Protein AF-A0A8V0YBS9-F1 (afdb_monomer)

pLDDT: mean 75.09, std 19.19, range [45.5, 95.12]

Sequence (68 aa):
MDDTSYVMPCLHRFCFGCIRRWAESRPTCPLCKRRVDHLHQSSAPVSLHCLLLTIQKVSLHTYWNVVT

Secondary structure (DSSP, 8-state):
---EEEETTTTEEEEHHHHHHHHHH--B-TTT-PBP--EEE------HHHHHHHHHTTSTTTGGGS--

Radius of gyration: 19.97 Å; Cα contacts (8 Å, |Δi|>4): 69; chains: 1; bounding box: 39×22×56 Å

Structure (mmCIF, N/CA/C/O backbone):
data_AF-A0A8V0YBS9-F1
#
_entry.id   AF-A0A8V0YBS9-F1
#
loop_
_atom_site.group_PDB
_atom_site.id
_atom_site.type_symbol
_atom_site.label_atom_id
_atom_site.label_alt_id
_atom_site.label_comp_id
_atom_site.label_asym_id
_atom_site.label_entity_id
_atom_site.label_seq_id
_atom_site.pdbx_PDB_ins_code
_atom_site.Cartn_x
_atom_site.Cartn_y
_atom_site.Cartn_z
_atom_site.occupancy
_atom_site.B_iso_or_equiv
_atom_site.auth_seq_id
_atom_site.auth_comp_id
_atom_site.auth_asym_id
_atom_site.auth_atom_id
_atom_site.pdbx_PDB_model_num
ATOM 1 N N . MET A 1 1 ? 10.170 3.559 -14.734 1.00 48.44 1 MET A N 1
ATOM 2 C CA . MET A 1 1 ? 10.600 3.081 -13.406 1.00 48.44 1 MET A CA 1
ATOM 3 C C . MET A 1 1 ? 9.425 2.328 -12.810 1.00 48.44 1 MET A C 1
ATOM 5 O O . MET A 1 1 ? 8.474 2.964 -12.377 1.00 48.44 1 MET A O 1
ATOM 9 N N . ASP A 1 2 ? 9.427 1.002 -12.928 1.00 58.12 2 ASP A N 1
ATOM 10 C CA . ASP A 1 2 ? 8.357 0.128 -12.428 1.00 58.12 2 ASP A CA 1
ATOM 11 C C . ASP A 1 2 ? 8.713 -0.339 -11.008 1.00 58.12 2 ASP A C 1
ATOM 13 O O . ASP A 1 2 ? 9.092 -1.481 -10.782 1.00 58.12 2 ASP A O 1
ATOM 17 N N . ASP A 1 3 ? 8.683 0.583 -10.043 1.00 76.12 3 ASP A N 1
ATOM 18 C CA . ASP A 1 3 ? 8.908 0.244 -8.633 1.00 76.12 3 ASP A CA 1
ATOM 19 C C . ASP A 1 3 ? 7.581 -0.152 -7.989 1.00 76.12 3 ASP A C 1
ATOM 21 O O . ASP A 1 3 ? 7.012 0.558 -7.153 1.00 76.12 3 ASP A O 1
ATOM 25 N N . THR A 1 4 ? 7.056 -1.285 -8.441 1.00 88.19 4 THR A N 1
ATOM 26 C CA . THR A 1 4 ? 5.797 -1.850 -7.966 1.00 88.19 4 THR A CA 1
ATOM 27 C C . THR A 1 4 ? 6.021 -2.704 -6.716 1.00 88.19 4 THR A C 1
ATOM 29 O O . THR A 1 4 ? 6.995 -3.446 -6.586 1.00 88.19 4 THR A O 1
ATOM 32 N N . SER A 1 5 ? 5.095 -2.604 -5.765 1.00 91.12 5 SER A N 1
ATOM 33 C CA . SER A 1 5 ? 5.104 -3.369 -4.519 1.00 91.12 5 SER A CA 1
ATOM 34 C C . SER A 1 5 ? 3.709 -3.849 -4.137 1.00 91.12 5 SER A C 1
ATOM 36 O O . SER A 1 5 ? 2.706 -3.213 -4.470 1.00 91.12 5 SER A O 1
ATOM 38 N N . TYR A 1 6 ? 3.656 -4.962 -3.416 1.00 93.06 6 TYR A N 1
ATOM 39 C CA . TYR A 1 6 ? 2.435 -5.633 -2.996 1.00 93.06 6 TYR A CA 1
ATOM 40 C C . TYR A 1 6 ? 2.381 -5.737 -1.475 1.00 93.06 6 TYR A C 1
ATOM 42 O O . TYR A 1 6 ? 3.365 -6.085 -0.822 1.00 93.06 6 TYR A O 1
ATOM 50 N N . VAL A 1 7 ? 1.216 -5.440 -0.906 1.00 94.12 7 VAL A N 1
ATOM 51 C CA . VAL A 1 7 ? 0.974 -5.499 0.540 1.00 94.12 7 VAL A CA 1
ATOM 52 C C . VAL A 1 7 ? 0.463 -6.879 0.931 1.00 94.12 7 VAL A C 1
ATOM 54 O O . VAL A 1 7 ? -0.656 -7.243 0.568 1.00 94.12 7 VAL A O 1
ATOM 57 N N . MET A 1 8 ? 1.221 -7.625 1.730 1.00 93.25 8 MET A N 1
ATOM 58 C CA . MET A 1 8 ? 0.791 -8.934 2.229 1.00 93.25 8 MET A CA 1
ATOM 59 C C . MET A 1 8 ? -0.059 -8.806 3.506 1.00 93.25 8 MET A C 1
ATOM 61 O O . MET A 1 8 ? 0.226 -7.931 4.328 1.00 93.25 8 MET A O 1
ATOM 65 N N . PRO A 1 9 ? -1.114 -9.635 3.677 1.00 92.44 9 PRO A N 1
ATOM 66 C CA . PRO A 1 9 ? -1.565 -10.721 2.790 1.00 92.44 9 PRO A CA 1
ATOM 67 C C 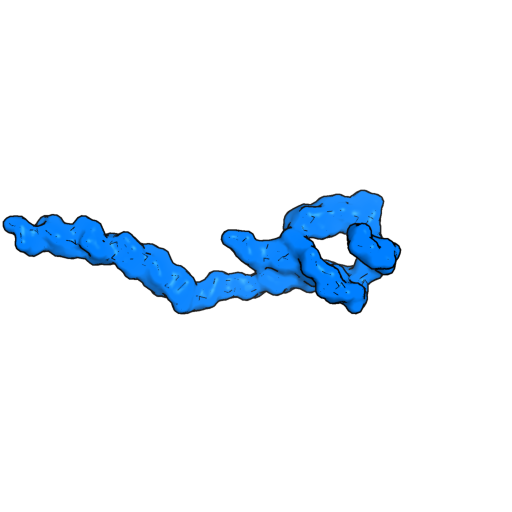. PRO A 1 9 ? -2.633 -10.294 1.763 1.00 92.44 9 PRO A C 1
ATOM 69 O O . PRO A 1 9 ? -3.176 -11.126 1.046 1.00 92.44 9 PRO A O 1
ATOM 72 N N . CYS A 1 10 ? -3.012 -9.014 1.714 1.00 94.88 10 CYS A N 1
ATOM 73 C CA . CYS A 1 10 ? -4.125 -8.559 0.869 1.00 94.88 10 CYS A CA 1
ATOM 74 C C . CYS A 1 10 ? -3.794 -8.408 -0.626 1.00 94.88 10 CYS A C 1
ATOM 76 O O . CYS A 1 10 ? -4.707 -8.177 -1.409 1.00 94.88 10 CYS A O 1
ATOM 78 N N . LEU A 1 11 ? -2.518 -8.508 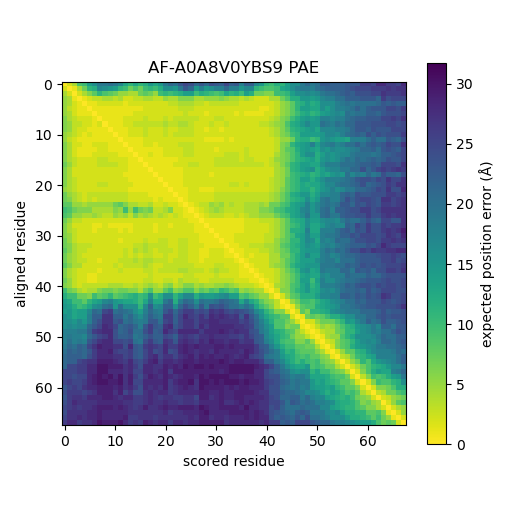-1.007 1.00 92.69 11 LEU A N 1
ATOM 79 C CA . LEU A 1 11 ? -2.003 -8.418 -2.378 1.00 92.69 11 LEU A CA 1
ATOM 80 C C . LEU A 1 11 ? -2.364 -7.119 -3.122 1.00 92.69 11 LEU A C 1
ATOM 82 O O . LEU A 1 11 ? -2.301 -7.049 -4.347 1.00 92.69 11 LEU A O 1
ATOM 86 N N . HIS A 1 12 ? -2.693 -6.052 -2.392 1.00 94.56 12 HIS A N 1
ATOM 87 C CA . HIS A 1 12 ? -2.928 -4.745 -2.995 1.00 94.56 12 HIS A CA 1
ATOM 88 C C . HIS A 1 12 ? -1.620 -4.110 -3.479 1.00 94.56 12 HIS A C 1
ATOM 90 O O . HIS A 1 12 ? -0.620 -4.105 -2.757 1.00 94.56 12 HIS A O 1
ATOM 96 N N . ARG A 1 13 ? -1.661 -3.556 -4.695 1.00 92.12 13 ARG A N 1
ATOM 97 C CA . ARG A 1 13 ? -0.512 -3.012 -5.426 1.00 92.12 13 ARG A CA 1
ATOM 98 C C . ARG A 1 13 ? -0.348 -1.507 -5.208 1.00 92.12 13 ARG A C 1
ATOM 100 O O . ARG A 1 13 ? -1.305 -0.755 -5.371 1.00 92.12 13 ARG A O 1
ATOM 107 N N . PHE A 1 14 ? 0.879 -1.070 -4.935 1.00 89.81 14 PHE A N 1
ATOM 108 C CA . PHE A 1 14 ? 1.264 0.337 -4.784 1.00 89.81 14 PHE A CA 1
ATOM 109 C C . PHE A 1 14 ? 2.683 0.586 -5.303 1.00 89.81 14 PHE A C 1
ATOM 111 O O . PHE A 1 14 ? 3.468 -0.348 -5.466 1.00 89.81 14 PHE A O 1
ATOM 118 N N . CYS A 1 15 ? 3.046 1.857 -5.483 1.00 90.88 15 CYS A N 1
ATOM 119 C CA . CYS A 1 15 ? 4.443 2.232 -5.686 1.00 90.88 15 CYS A CA 1
ATOM 120 C C . CYS A 1 15 ? 5.252 1.953 -4.404 1.00 90.88 15 CYS A C 1
ATOM 122 O O . CYS A 1 15 ? 4.786 2.285 -3.309 1.00 90.88 15 CYS A O 1
ATOM 124 N N . PHE A 1 16 ? 6.451 1.373 -4.518 1.00 87.81 16 PHE A N 1
ATOM 125 C CA . PHE A 1 16 ? 7.268 0.979 -3.361 1.00 87.81 16 PHE A CA 1
ATOM 126 C C . PHE A 1 16 ? 7.552 2.161 -2.430 1.00 87.81 16 PHE A C 1
ATOM 128 O O . PHE A 1 16 ? 7.328 2.083 -1.223 1.00 87.81 16 PHE A O 1
ATOM 135 N N . GLY A 1 17 ? 7.948 3.305 -2.994 1.00 87.50 17 GLY A N 1
ATOM 136 C CA . GLY A 1 17 ? 8.190 4.518 -2.211 1.00 87.50 17 GLY A CA 1
ATOM 137 C C . GLY A 1 17 ? 6.945 5.032 -1.478 1.00 87.50 17 GLY A C 1
ATOM 138 O O . GLY A 1 17 ? 7.055 5.530 -0.360 1.00 87.50 17 GLY A O 1
ATOM 139 N N . CYS A 1 18 ? 5.765 4.884 -2.081 1.0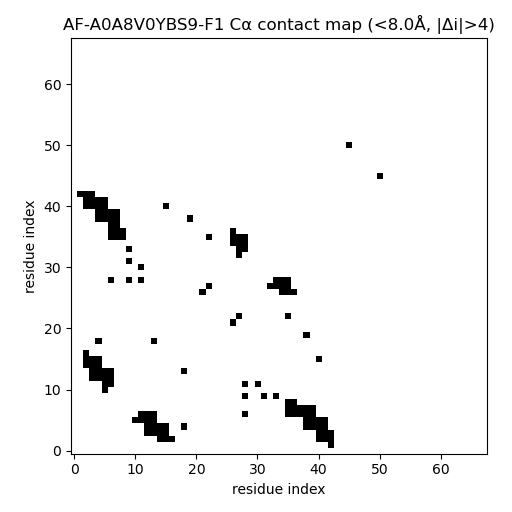0 89.44 18 CYS A N 1
ATOM 140 C CA . CYS A 1 18 ? 4.489 5.336 -1.536 1.00 89.44 18 CYS A CA 1
ATOM 141 C C . CYS A 1 18 ? 4.091 4.483 -0.331 1.00 89.44 18 CYS A C 1
ATOM 143 O O . CYS A 1 18 ? 3.786 5.009 0.739 1.00 89.44 18 CYS A O 1
ATOM 145 N N . ILE A 1 19 ? 4.114 3.159 -0.502 1.00 91.75 19 ILE A N 1
ATOM 146 C CA . ILE A 1 19 ? 3.674 2.241 0.547 1.00 91.75 19 ILE A CA 1
ATOM 147 C C . ILE A 1 19 ? 4.682 2.152 1.693 1.00 91.75 19 ILE A C 1
ATOM 149 O O . ILE A 1 19 ? 4.275 1.968 2.836 1.00 91.75 19 ILE A O 1
ATOM 153 N N . ARG A 1 20 ? 5.977 2.361 1.420 1.00 90.75 20 ARG A N 1
ATOM 154 C CA . ARG A 1 20 ? 7.013 2.428 2.456 1.00 90.75 20 ARG A CA 1
ATOM 155 C C . ARG A 1 20 ? 6.766 3.588 3.421 1.00 90.75 20 ARG A C 1
ATOM 157 O O . ARG A 1 20 ? 6.651 3.353 4.617 1.00 90.75 20 ARG A O 1
ATOM 164 N N . ARG A 1 21 ? 6.580 4.810 2.902 1.00 91.94 21 ARG A N 1
ATOM 165 C CA . ARG A 1 21 ? 6.259 5.992 3.732 1.00 91.94 21 ARG A CA 1
ATOM 166 C C . ARG A 1 21 ? 4.958 5.814 4.508 1.00 91.94 21 ARG A C 1
ATOM 168 O O . ARG A 1 21 ? 4.834 6.249 5.646 1.00 9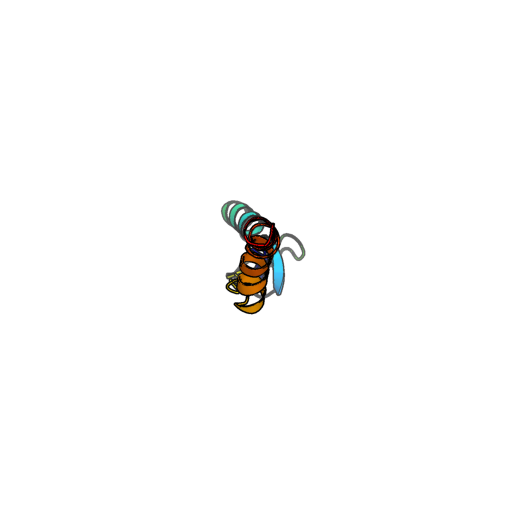1.94 21 ARG A O 1
ATOM 175 N N . TRP A 1 22 ? 3.968 5.171 3.890 1.00 92.50 22 TRP A N 1
ATOM 176 C CA . TRP A 1 22 ? 2.715 4.874 4.571 1.00 92.50 22 TRP A CA 1
ATOM 177 C C . TRP A 1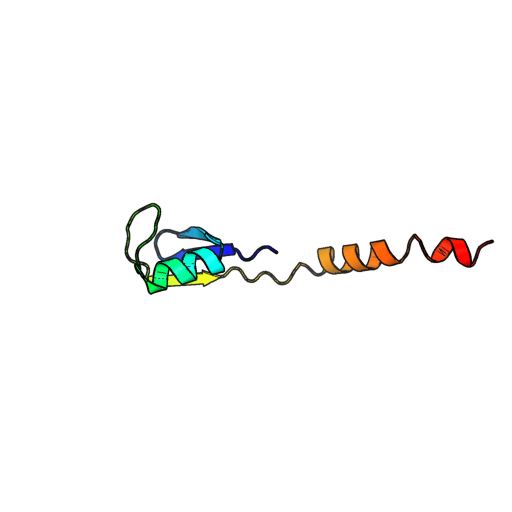 22 ? 2.927 3.919 5.751 1.00 92.50 22 TRP A C 1
ATOM 179 O O . TRP A 1 22 ? 2.452 4.202 6.848 1.00 92.50 22 TRP A O 1
ATOM 189 N N . ALA A 1 23 ? 3.674 2.829 5.547 1.00 88.38 23 ALA A N 1
ATOM 190 C CA . ALA A 1 23 ? 3.942 1.826 6.573 1.00 88.38 23 ALA A CA 1
ATOM 191 C C . ALA A 1 23 ? 4.706 2.387 7.787 1.00 88.38 23 ALA A C 1
ATOM 193 O O . ALA A 1 23 ? 4.465 1.921 8.898 1.00 88.38 23 ALA A O 1
ATOM 194 N N . GLU A 1 24 ? 5.551 3.408 7.596 1.00 89.81 24 GLU A N 1
ATOM 195 C CA . GLU A 1 24 ? 6.250 4.122 8.681 1.00 89.81 24 GLU A CA 1
ATOM 196 C C . GLU A 1 24 ? 5.281 4.816 9.649 1.00 89.81 24 GLU A C 1
ATOM 198 O O . GLU A 1 24 ? 5.521 4.849 10.852 1.00 89.81 24 GLU A O 1
ATOM 203 N N . SER A 1 25 ? 4.168 5.351 9.141 1.00 90.06 25 SER A N 1
ATOM 204 C CA . SER A 1 25 ? 3.164 6.033 9.969 1.00 90.06 25 SER A CA 1
ATOM 205 C C . SER A 1 25 ? 2.031 5.102 10.405 1.00 90.06 25 SER A C 1
ATOM 207 O O . SER A 1 25 ? 1.508 5.208 11.514 1.00 90.06 25 SER A O 1
ATOM 209 N N . ARG A 1 26 ? 1.577 4.224 9.504 1.00 89.19 26 ARG A N 1
ATOM 210 C CA . ARG A 1 26 ? 0.395 3.371 9.671 1.00 89.19 26 ARG A CA 1
ATOM 211 C C . ARG A 1 26 ? 0.645 2.023 8.985 1.00 89.19 26 ARG A C 1
ATOM 213 O O . ARG A 1 26 ? 0.477 1.923 7.770 1.00 89.19 26 ARG A O 1
ATOM 220 N N . PRO A 1 27 ? 0.962 0.951 9.731 1.00 87.62 27 PRO A N 1
ATOM 221 C CA . PRO A 1 27 ? 1.226 -0.375 9.167 1.00 87.62 27 PRO A CA 1
ATOM 222 C C . PRO A 1 27 ? -0.076 -1.111 8.790 1.00 87.62 27 PRO A C 1
ATOM 224 O O . PRO A 1 27 ? -0.321 -2.248 9.192 1.00 87.62 27 PRO A O 1
ATOM 227 N N . THR A 1 28 ? -0.953 -0.454 8.030 1.00 95.12 28 THR A N 1
ATOM 228 C CA . THR A 1 28 ? -2.207 -1.013 7.507 1.00 95.12 28 THR A CA 1
ATOM 229 C C . THR A 1 28 ? -2.347 -0.728 6.017 1.00 95.12 28 THR A C 1
ATOM 231 O O . THR A 1 28 ? -1.868 0.282 5.515 1.00 95.12 28 THR A O 1
ATOM 234 N N . CYS A 1 29 ? -3.010 -1.613 5.280 1.00 94.75 29 CYS A N 1
ATOM 235 C CA . CYS A 1 29 ? -3.278 -1.432 3.864 1.00 94.75 29 CYS A CA 1
ATOM 236 C C . CYS A 1 29 ? -4.178 -0.199 3.650 1.00 94.75 29 CYS A C 1
ATOM 238 O O . CYS A 1 29 ? -5.266 -0.141 4.230 1.00 94.75 29 CYS A O 1
ATOM 240 N N . PRO A 1 30 ? -3.805 0.758 2.779 1.00 93.56 30 PRO A N 1
ATOM 241 C CA . PRO A 1 30 ? -4.634 1.929 2.498 1.00 93.56 30 PRO A CA 1
ATOM 242 C C . PRO A 1 30 ? -6.038 1.592 1.977 1.00 93.56 30 PRO A C 1
ATOM 244 O O . PRO A 1 30 ? -6.979 2.320 2.297 1.00 93.56 30 PRO A O 1
ATOM 247 N N . LEU A 1 31 ? -6.178 0.488 1.230 1.00 93.06 31 LEU A N 1
ATOM 248 C CA . LEU A 1 31 ? -7.425 0.079 0.574 1.00 93.06 31 LEU A CA 1
ATOM 249 C C . LEU A 1 31 ? -8.353 -0.705 1.506 1.00 93.06 31 LEU A C 1
ATOM 251 O O . LEU A 1 31 ? -9.490 -0.301 1.717 1.00 93.06 31 LEU A O 1
ATOM 255 N N . CYS A 1 32 ? -7.872 -1.797 2.104 1.00 94.94 32 CYS A N 1
ATOM 256 C CA . CYS A 1 32 ? -8.718 -2.687 2.910 1.00 94.94 32 CYS A CA 1
ATOM 257 C C . CYS A 1 32 ? -8.507 -2.565 4.423 1.00 94.94 32 CYS A C 1
ATOM 259 O O . CYS A 1 32 ? -9.114 -3.313 5.184 1.00 94.94 32 CYS A O 1
ATOM 261 N N . LYS A 1 33 ? -7.616 -1.671 4.869 1.00 94.19 33 LYS A N 1
ATOM 262 C CA . LYS A 1 33 ? -7.273 -1.420 6.283 1.00 94.19 33 LYS A CA 1
ATOM 263 C C . LYS A 1 33 ? -6.728 -2.628 7.056 1.00 94.19 33 LYS A C 1
ATOM 265 O O . LYS A 1 33 ? -6.484 -2.522 8.254 1.00 94.19 33 LYS A O 1
ATOM 270 N N . ARG A 1 34 ? -6.465 -3.752 6.382 1.00 93.25 34 ARG A N 1
ATOM 271 C CA . ARG A 1 34 ? -5.815 -4.929 6.971 1.00 93.25 34 ARG A CA 1
ATOM 272 C C . ARG A 1 34 ? -4.388 -4.594 7.400 1.00 93.25 34 ARG A C 1
ATOM 274 O O . ARG A 1 34 ? -3.726 -3.813 6.723 1.00 93.25 34 ARG A O 1
ATOM 281 N N . ARG A 1 35 ? -3.908 -5.182 8.496 1.00 92.75 35 ARG A N 1
ATOM 282 C CA . ARG A 1 35 ? -2.516 -5.027 8.935 1.00 92.75 35 ARG A CA 1
ATOM 283 C C . ARG A 1 35 ? -1.555 -5.457 7.824 1.00 92.75 35 ARG A C 1
ATOM 285 O O . ARG A 1 35 ? -1.815 -6.442 7.137 1.00 92.75 35 ARG A O 1
ATOM 292 N N . VAL A 1 36 ? -0.496 -4.677 7.630 1.00 92.31 36 VAL A N 1
ATOM 293 C CA . VAL A 1 36 ? 0.599 -5.039 6.729 1.00 92.31 36 VAL A CA 1
ATOM 294 C C . VAL A 1 36 ? 1.558 -5.933 7.493 1.00 92.31 36 VAL A C 1
ATOM 296 O O . VAL A 1 36 ? 2.077 -5.521 8.531 1.00 92.31 36 VAL A O 1
ATOM 299 N N . ASP A 1 37 ? 1.809 -7.123 6.960 1.00 92.25 37 ASP A N 1
ATOM 300 C CA . ASP A 1 37 ? 2.824 -8.019 7.519 1.00 92.25 37 ASP A CA 1
ATOM 301 C C . ASP A 1 37 ? 4.191 -7.717 6.907 1.00 92.25 37 ASP A C 1
ATOM 303 O O . ASP A 1 37 ? 5.182 -7.560 7.612 1.00 92.25 37 ASP A O 1
ATOM 307 N N . HIS A 1 38 ? 4.234 -7.595 5.582 1.00 90.12 38 HIS A N 1
ATOM 308 C CA . HIS A 1 38 ? 5.426 -7.225 4.832 1.00 90.12 38 HIS A CA 1
ATOM 309 C C . HIS A 1 38 ? 5.049 -6.692 3.447 1.00 90.12 38 HIS A C 1
ATOM 311 O O . HIS A 1 38 ? 3.941 -6.903 2.939 1.00 90.12 38 HIS A O 1
ATOM 317 N N . LEU A 1 39 ? 5.993 -5.970 2.849 1.00 91.62 39 LEU A N 1
ATOM 318 C CA . LEU A 1 39 ? 5.889 -5.423 1.504 1.00 91.62 39 LEU A CA 1
ATOM 319 C C . LEU A 1 39 ? 6.725 -6.286 0.565 1.00 91.62 39 LEU A C 1
ATOM 321 O O . LEU A 1 39 ? 7.926 -6.438 0.769 1.00 91.62 39 LEU A O 1
ATOM 325 N N . HIS A 1 40 ? 6.096 -6.841 -0.464 1.00 90.31 40 HIS A N 1
ATOM 326 C CA . HIS A 1 40 ? 6.791 -7.581 -1.508 1.00 90.31 40 HIS A CA 1
ATOM 327 C C . HIS A 1 40 ? 7.060 -6.650 -2.690 1.00 90.31 40 HIS A C 1
ATOM 329 O O . HIS A 1 40 ? 6.129 -6.254 -3.390 1.00 90.31 40 HIS A O 1
ATOM 335 N N . GLN A 1 41 ? 8.317 -6.264 -2.900 1.00 86.56 41 GLN A N 1
ATOM 336 C CA . GLN A 1 41 ? 8.711 -5.462 -4.056 1.00 86.56 41 GLN A CA 1
ATOM 337 C C . GLN A 1 41 ? 8.961 -6.383 -5.250 1.00 86.56 41 GLN A C 1
ATOM 339 O O . GLN A 1 41 ? 9.800 -7.279 -5.176 1.00 86.56 41 GLN A O 1
ATOM 344 N N . SER A 1 42 ? 8.270 -6.147 -6.364 1.00 75.00 42 SER A N 1
ATOM 345 C CA . SER A 1 42 ? 8.592 -6.820 -7.619 1.00 75.00 42 SER A CA 1
ATOM 346 C C . SER A 1 42 ? 9.712 -6.048 -8.304 1.00 75.00 42 SER A C 1
ATOM 348 O O . SER A 1 42 ? 9.470 -5.255 -9.210 1.00 75.00 42 SER A O 1
ATOM 350 N N . SER A 1 43 ? 10.950 -6.237 -7.851 1.00 67.81 43 SER A N 1
ATOM 351 C CA . SER A 1 43 ? 12.124 -5.750 -8.572 1.00 67.81 43 SER A CA 1
ATOM 352 C C . SER A 1 43 ? 12.377 -6.665 -9.769 1.00 67.81 43 SER A C 1
ATOM 354 O O . SER A 1 43 ? 13.256 -7.526 -9.734 1.00 67.81 43 SER A O 1
ATOM 356 N N . ALA A 1 44 ? 11.577 -6.533 -10.825 1.00 57.31 44 ALA A N 1
ATOM 357 C CA . ALA A 1 44 ? 11.992 -7.067 -12.110 1.00 57.31 44 ALA A CA 1
ATOM 358 C C . ALA A 1 44 ? 13.172 -6.197 -12.580 1.00 57.31 44 ALA A C 1
ATOM 360 O O . ALA A 1 44 ? 12.978 -4.989 -12.759 1.00 57.31 44 ALA A O 1
ATOM 361 N N . PRO A 1 45 ? 14.393 -6.741 -12.768 1.00 52.31 45 PRO A N 1
ATOM 362 C CA . PRO A 1 45 ? 15.381 -6.013 -13.545 1.00 52.31 45 PRO A CA 1
ATOM 363 C C . PRO A 1 45 ? 14.718 -5.727 -14.887 1.00 52.31 45 PRO A C 1
ATOM 365 O O . PRO A 1 45 ? 14.074 -6.616 -15.452 1.00 52.31 45 PRO A O 1
ATOM 368 N N . VAL A 1 46 ? 14.802 -4.477 -15.352 1.00 51.97 46 VAL A N 1
ATOM 369 C CA . VAL A 1 46 ? 14.399 -4.109 -16.712 1.00 51.97 46 VAL A CA 1
ATOM 370 C C . VAL A 1 46 ? 14.831 -5.242 -17.634 1.00 51.97 46 VAL A C 1
ATOM 372 O O . VAL A 1 46 ? 16.017 -5.562 -17.698 1.00 51.97 46 VAL A O 1
ATOM 375 N N . SER A 1 47 ? 13.853 -5.946 -18.215 1.00 51.38 47 SER A N 1
ATOM 376 C CA . SER A 1 47 ? 14.122 -7.143 -19.009 1.00 51.38 47 SER A CA 1
ATOM 377 C C . SER A 1 47 ? 15.261 -6.825 -19.975 1.00 51.38 47 SER A C 1
ATOM 379 O O . SER A 1 47 ? 15.272 -5.730 -20.538 1.00 51.38 47 SER A O 1
ATOM 381 N N . LEU A 1 48 ? 16.229 -7.727 -20.163 1.00 53.47 48 LEU A N 1
ATOM 382 C CA . LEU A 1 48 ? 17.332 -7.529 -21.118 1.00 53.47 48 LEU A CA 1
ATOM 383 C C . LEU A 1 48 ? 16.812 -7.073 -22.495 1.00 53.47 48 LEU A C 1
ATOM 385 O O . LEU A 1 48 ? 17.445 -6.260 -23.159 1.00 53.47 48 LEU A O 1
ATOM 389 N N . HIS A 1 49 ? 15.598 -7.494 -22.859 1.00 56.44 49 HIS A N 1
ATOM 390 C CA . HIS A 1 49 ? 14.852 -7.015 -24.022 1.00 56.44 49 HIS A CA 1
ATOM 391 C C . HIS A 1 49 ? 14.672 -5.477 -24.048 1.00 56.44 49 HIS A C 1
ATOM 393 O O . HIS A 1 49 ? 14.839 -4.848 -25.084 1.00 56.44 49 HIS A O 1
ATOM 399 N N . CYS A 1 50 ? 14.398 -4.837 -22.913 1.00 47.03 50 CYS A N 1
ATOM 400 C CA . CYS A 1 50 ? 14.278 -3.384 -22.785 1.00 47.03 50 CYS A CA 1
ATOM 401 C C . CYS A 1 50 ? 15.646 -2.673 -22.764 1.00 47.03 50 CYS A C 1
ATOM 403 O O . CYS A 1 50 ? 15.770 -1.576 -23.303 1.00 47.03 50 CYS A O 1
ATOM 405 N N . LEU A 1 51 ? 16.691 -3.308 -22.213 1.00 52.47 51 LEU A N 1
ATOM 406 C CA . LEU A 1 51 ? 18.058 -2.766 -22.245 1.00 52.47 51 LEU A CA 1
ATOM 407 C C . LEU A 1 51 ? 18.629 -2.755 -23.676 1.00 52.47 51 LEU A C 1
ATOM 409 O O . LEU A 1 51 ? 19.306 -1.813 -24.068 1.00 52.47 51 LEU A O 1
ATOM 413 N N . LEU A 1 52 ? 18.292 -3.750 -24.503 1.00 56.22 52 LEU A N 1
ATOM 414 C CA . LEU A 1 52 ? 18.658 -3.766 -25.925 1.00 56.22 52 LEU A CA 1
ATOM 415 C C . LEU A 1 52 ? 17.969 -2.644 -26.722 1.00 56.22 52 LEU A C 1
ATOM 417 O O . LEU A 1 52 ? 18.584 -2.049 -27.607 1.00 56.22 52 LEU A O 1
ATOM 421 N N . LEU A 1 53 ? 16.729 -2.289 -26.367 1.00 54.16 53 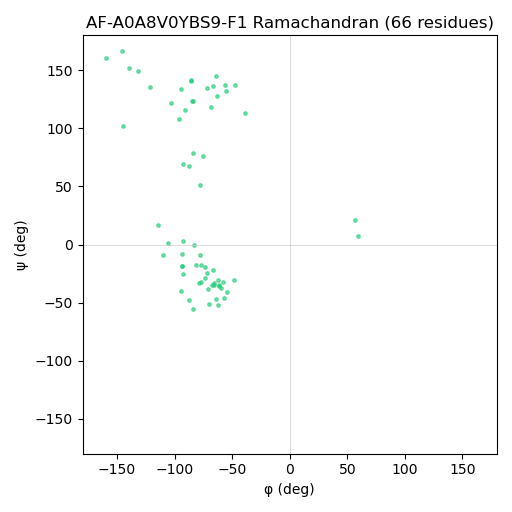LEU A N 1
ATOM 422 C CA . LEU A 1 53 ? 15.984 -1.206 -27.021 1.00 54.16 53 LEU A CA 1
ATOM 423 C C . LEU A 1 53 ? 16.516 0.199 -26.680 1.00 54.16 53 LEU A C 1
ATOM 425 O O . LEU A 1 53 ? 16.332 1.123 -27.476 1.00 54.16 53 LEU A O 1
ATOM 429 N N . THR A 1 54 ? 17.195 0.393 -25.543 1.00 52.38 54 THR A N 1
ATOM 430 C CA . THR A 1 54 ? 17.877 1.669 -25.252 1.00 52.38 54 THR A CA 1
ATOM 431 C C . THR A 1 54 ? 19.208 1.789 -25.993 1.00 52.38 54 THR A C 1
ATOM 433 O O . THR A 1 54 ? 19.537 2.881 -26.452 1.00 52.38 54 THR A O 1
ATOM 436 N N . ILE A 1 55 ? 19.921 0.679 -26.215 1.00 55.72 55 ILE A N 1
ATOM 437 C CA . ILE A 1 55 ? 21.156 0.649 -27.019 1.00 55.72 55 ILE A CA 1
ATOM 438 C C . ILE A 1 55 ? 20.837 0.848 -28.514 1.00 55.72 55 ILE A C 1
ATOM 440 O O . ILE A 1 55 ? 21.529 1.598 -29.202 1.00 55.72 55 ILE A O 1
ATOM 444 N N . GLN A 1 56 ? 19.740 0.272 -29.024 1.00 48.69 56 GLN A N 1
ATOM 445 C CA . GLN A 1 56 ? 19.334 0.440 -30.429 1.00 48.69 56 GLN A CA 1
ATOM 446 C C . GLN A 1 56 ? 18.909 1.869 -30.804 1.00 48.6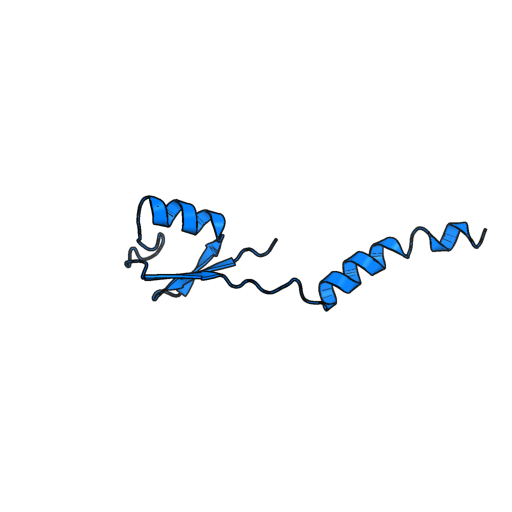9 56 GLN A C 1
ATOM 448 O O . GLN A 1 56 ? 19.005 2.234 -31.974 1.00 48.69 56 GLN A O 1
ATOM 453 N N . LYS A 1 57 ? 18.503 2.719 -29.850 1.00 51.44 57 LYS A N 1
ATOM 454 C CA . LYS A 1 57 ? 18.239 4.143 -30.138 1.00 51.44 57 LYS A CA 1
ATOM 455 C C . LYS A 1 57 ? 19.502 4.995 -30.267 1.00 51.44 57 LYS A C 1
ATOM 457 O O . LYS A 1 57 ? 19.430 6.060 -30.870 1.00 51.44 57 LYS A O 1
ATOM 462 N N . VAL A 1 58 ? 20.652 4.531 -29.774 1.00 52.53 58 VAL A N 1
ATOM 463 C CA . VAL A 1 58 ? 21.931 5.242 -29.958 1.00 52.53 58 VAL A CA 1
ATOM 464 C C . VAL A 1 58 ? 22.534 4.954 -31.342 1.00 52.53 58 VAL A C 1
ATOM 466 O O . VAL A 1 58 ? 23.346 5.729 -31.832 1.00 52.53 58 VAL A O 1
ATOM 469 N N . SER A 1 59 ? 22.099 3.894 -32.034 1.00 54.69 59 SER A N 1
ATOM 470 C CA . SER A 1 59 ? 22.765 3.426 -33.261 1.00 54.69 59 SER A CA 1
ATOM 471 C C . SER A 1 59 ? 22.209 3.957 -34.592 1.00 54.69 59 SER A C 1
ATOM 473 O O . SER A 1 59 ? 22.838 3.723 -35.622 1.00 54.69 59 SER A O 1
ATOM 475 N N . LEU A 1 60 ? 21.074 4.665 -34.631 1.00 52.25 60 LEU A N 1
ATOM 476 C CA . LEU A 1 60 ? 20.516 5.160 -35.906 1.00 52.25 60 LEU A CA 1
ATOM 477 C C . LEU A 1 60 ? 20.939 6.590 -36.271 1.00 52.25 60 LEU A C 1
ATOM 479 O O . LEU A 1 60 ? 20.873 6.949 -37.440 1.00 52.25 60 LEU A O 1
ATOM 483 N N . HIS A 1 61 ? 21.421 7.396 -35.320 1.00 49.28 61 HIS A N 1
ATOM 484 C CA . HIS A 1 61 ? 21.834 8.778 -35.608 1.00 49.28 61 HIS A CA 1
ATOM 485 C C . HIS A 1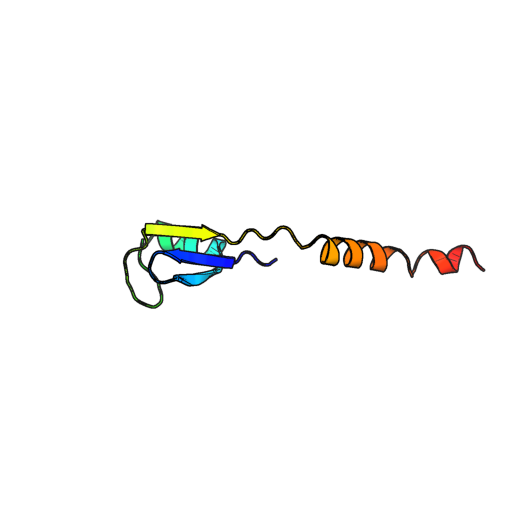 61 ? 23.335 8.924 -35.920 1.00 49.28 61 HIS A C 1
ATOM 487 O O . HIS A 1 61 ? 23.754 9.904 -36.533 1.00 49.28 61 HIS A O 1
ATOM 493 N N . THR A 1 62 ? 24.159 7.943 -35.544 1.00 50.25 62 THR A N 1
ATOM 494 C CA . THR A 1 62 ? 25.613 7.980 -35.789 1.00 50.25 62 THR A CA 1
ATOM 495 C C . THR A 1 62 ? 26.011 7.292 -37.098 1.00 50.25 62 THR A C 1
ATOM 497 O O . THR A 1 62 ? 27.015 7.667 -37.693 1.00 50.25 62 THR A O 1
ATOM 500 N N . TYR A 1 63 ? 25.213 6.339 -37.597 1.00 45.50 63 TYR A N 1
ATOM 501 C CA . TYR A 1 63 ? 25.534 5.587 -38.819 1.00 45.50 63 TYR A CA 1
ATOM 502 C C . TYR A 1 63 ? 25.537 6.458 -40.091 1.00 45.50 63 TYR A C 1
ATOM 504 O O . TYR A 1 63 ? 26.364 6.249 -40.973 1.00 45.50 63 TYR A O 1
ATOM 512 N N . TRP A 1 64 ? 24.684 7.486 -40.174 1.00 46.34 64 TRP A N 1
ATOM 513 C CA . TRP A 1 64 ? 24.620 8.342 -41.368 1.00 46.34 64 TRP A CA 1
ATOM 514 C C . TRP A 1 64 ? 25.810 9.308 -41.514 1.00 46.34 64 TRP A C 1
ATOM 516 O O . TRP A 1 64 ? 26.092 9.750 -42.617 1.00 46.34 64 TRP A O 1
ATOM 526 N N . ASN A 1 65 ? 26.557 9.599 -40.441 1.00 48.47 65 ASN A N 1
ATOM 527 C CA . ASN A 1 65 ? 27.713 10.512 -40.493 1.00 48.47 65 ASN A CA 1
ATOM 528 C C . ASN A 1 65 ? 29.018 9.838 -40.962 1.00 48.47 65 ASN A C 1
ATOM 530 O O . ASN A 1 65 ? 30.057 10.485 -41.019 1.00 48.47 65 ASN A O 1
ATOM 534 N N . VAL A 1 66 ? 28.979 8.537 -41.258 1.00 55.72 66 VAL A N 1
ATOM 535 C CA . VAL A 1 66 ? 30.112 7.781 -41.824 1.00 55.72 66 VAL A CA 1
ATOM 536 C C . VAL A 1 66 ? 29.834 7.375 -43.282 1.00 55.72 66 VAL A C 1
ATOM 538 O O . VAL A 1 66 ? 30.723 6.894 -43.975 1.00 55.72 66 VAL A O 1
ATOM 541 N N . VAL A 1 67 ? 28.602 7.581 -43.766 1.00 54.78 67 VAL A N 1
ATOM 542 C CA . VAL A 1 67 ? 28.130 7.223 -45.121 1.00 54.78 67 VAL A CA 1
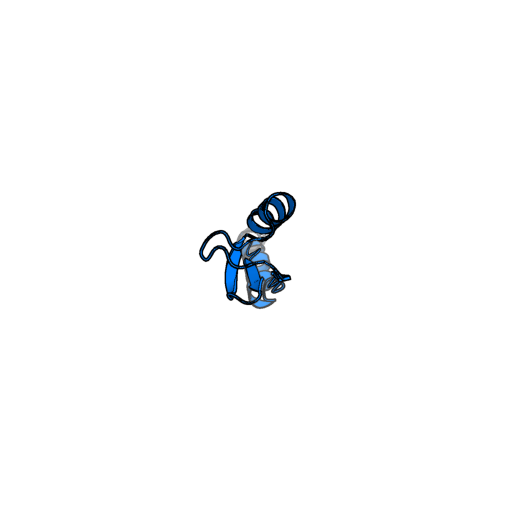ATOM 543 C C . VAL A 1 67 ? 27.768 8.469 -45.959 1.00 54.78 67 VAL A C 1
ATOM 545 O O . VAL A 1 67 ? 27.138 8.371 -47.009 1.00 54.78 67 VAL A O 1
ATOM 548 N N . THR A 1 68 ? 28.229 9.650 -45.547 1.00 51.19 68 THR A N 1
ATOM 549 C CA . THR A 1 68 ? 28.326 10.856 -46.391 1.00 51.19 68 THR A CA 1
ATOM 550 C C . THR A 1 68 ? 29.752 11.361 -46.363 1.00 51.19 68 THR A C 1
ATOM 552 O O . THR A 1 68 ? 30.282 11.682 -47.446 1.00 51.19 68 THR A O 1
#

Organism: Gallus gallus (NCBI:txid9031)

Nearest PDB structures (foldseek):
  6m2d-assembly4_D  TM=7.521E-01  e=1.154E-01  Homo sapiens
  6m2d-assembly6_F  TM=7.506E-01  e=1.154E-01  Homo sapiens
  6m2d-assembly3_C  TM=7.556E-01  e=1.154E-01  Homo sapiens
  9dtr-assembly1_v  TM=5.486E-01  e=4.440E-01  Saccharomyces cerevisiae
  1wgm-assembly1_A  TM=5.674E-01  e=9.964E-01  Homo sapiens

Foldseek 3Di:
DCFWKAFPPVRDIDRPVVVVVVCVPQQADPPPRHGGPDIGTPPDPPPVVVVVVVVVVVPPPPVVVVVD

Solvent-accessible surface area (backbone atoms only — not comparable to full-atom values): 4193 Å² total; per-residue (Å²): 135,77,53,41,20,28,36,31,87,78,64,52,77,41,48,42,74,60,51,50,59,42,43,76,80,43,53,42,38,90,85,80,61,45,66,50,79,49,76,48,66,54,80,68,71,76,49,67,72,58,56,51,56,59,55,57,65,63,57,68,75,58,57,60,76,77,76,114

Mean predicted aligned error: 13.19 Å

InterPro domains:
  IPR001841 Zinc finger, RING-type [PS50089] (7-33)
  IPR013083 Zinc finger, RING/FYVE/PHD-type [G3DSA:3.30.40.10] (1-51)
  IPR017907 Zinc finger, RING-type, conserved site [PS00518] (10-19)
  IPR018957 Zinc finger, C3HC4 RING-type [PF00097] (3-32)